Protein AF-A0A9E0IGJ6-F1 (afdb_monomer_lite)

Sequence (126 aa):
ENLNPISLPPARYMVVKPPAGLETRRIFSNPQLKRDSEPTIISGFAANPGGYGRNDLQELALQLCPEVGDAIRWLAGMGLSGRMTGSGSAVFAELPLEGEIVGVPDVYQGKVCNGLAAHPLLGWAA

pLDDT: mean 89.94, std 9.39, range [59.56, 98.0]

Structure (mmCIF, N/CA/C/O backbone):
data_AF-A0A9E0IGJ6-F1
#
_entry.id   AF-A0A9E0IGJ6-F1
#
loop_
_atom_site.group_PDB
_atom_site.id
_atom_site.type_symbol
_atom_site.label_atom_id
_atom_site.label_alt_id
_atom_site.label_comp_id
_atom_site.label_asym_id
_atom_site.label_entity_id
_atom_site.label_seq_id
_atom_site.pdbx_PDB_ins_code
_atom_site.Cartn_x
_atom_site.Cartn_y
_atom_site.Cartn_z
_atom_site.occupancy
_atom_site.B_iso_or_equiv
_atom_site.auth_seq_id
_atom_site.auth_comp_id
_atom_site.auth_asym_id
_atom_site.auth_atom_id
_atom_site.pdbx_PDB_model_num
ATOM 1 N N . GLU A 1 1 ? 2.429 23.172 -6.209 1.00 71.06 1 GLU A N 1
ATOM 2 C CA . GLU A 1 1 ? 3.295 22.067 -5.748 1.00 71.06 1 GLU A CA 1
ATOM 3 C C . GLU A 1 1 ? 4.617 22.143 -6.505 1.00 71.06 1 GLU A C 1
ATOM 5 O O . GLU A 1 1 ? 4.594 22.604 -7.640 1.00 71.06 1 GLU A O 1
ATOM 10 N N . ASN A 1 2 ? 5.744 21.772 -5.891 1.00 85.88 2 ASN A N 1
ATOM 11 C CA . ASN A 1 2 ? 7.048 21.690 -6.559 1.00 85.88 2 ASN A CA 1
ATOM 12 C C . ASN A 1 2 ? 7.591 20.263 -6.383 1.00 85.88 2 ASN A C 1
ATOM 14 O O . ASN A 1 2 ? 8.060 19.916 -5.300 1.00 85.88 2 ASN A O 1
ATOM 18 N N . LEU A 1 3 ? 7.435 19.428 -7.414 1.00 86.94 3 LEU A N 1
ATOM 19 C CA . LEU A 1 3 ? 7.800 18.010 -7.398 1.00 86.94 3 LEU A CA 1
ATOM 20 C C . LEU A 1 3 ? 9.164 17.799 -8.058 1.00 86.94 3 LEU A C 1
ATOM 22 O O . LEU A 1 3 ? 9.395 18.286 -9.162 1.00 86.94 3 LEU A O 1
ATOM 26 N N . ASN A 1 4 ? 10.038 17.026 -7.409 1.00 85.88 4 ASN A N 1
ATOM 27 C CA . ASN A 1 4 ? 11.341 16.651 -7.957 1.00 85.88 4 ASN A CA 1
ATOM 28 C C . ASN A 1 4 ? 11.306 15.201 -8.458 1.00 85.88 4 ASN A C 1
ATOM 30 O O . ASN A 1 4 ? 10.926 14.316 -7.685 1.00 85.88 4 ASN A O 1
ATOM 34 N N . PRO A 1 5 ? 11.708 14.930 -9.713 1.00 86.75 5 PRO A N 1
ATOM 35 C CA . PRO A 1 5 ? 11.806 13.566 -10.203 1.00 86.75 5 PRO A CA 1
ATOM 36 C C . PRO A 1 5 ? 12.912 12.812 -9.460 1.00 86.75 5 PRO A C 1
ATOM 38 O O 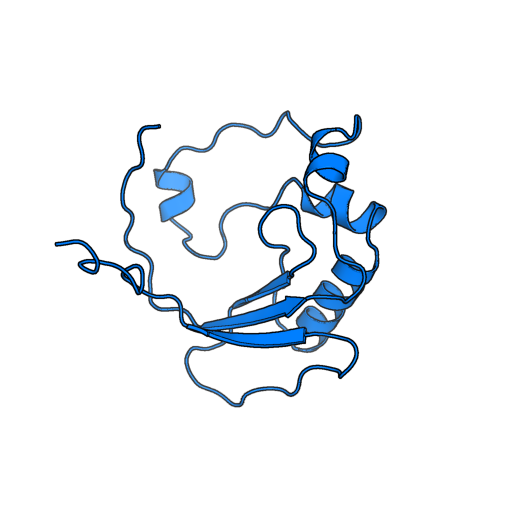. PRO A 1 5 ? 13.960 13.370 -9.133 1.00 86.75 5 PRO A O 1
ATOM 41 N N . ILE A 1 6 ? 12.680 11.524 -9.231 1.00 85.31 6 ILE A N 1
ATOM 42 C CA . ILE A 1 6 ? 13.659 10.601 -8.661 1.00 85.31 6 ILE A CA 1
ATOM 43 C C . ILE A 1 6 ? 13.733 9.347 -9.528 1.00 85.31 6 ILE A C 1
ATOM 45 O O . ILE A 1 6 ? 12.725 8.908 -10.082 1.00 85.31 6 ILE A O 1
ATOM 49 N N . SER A 1 7 ? 14.922 8.76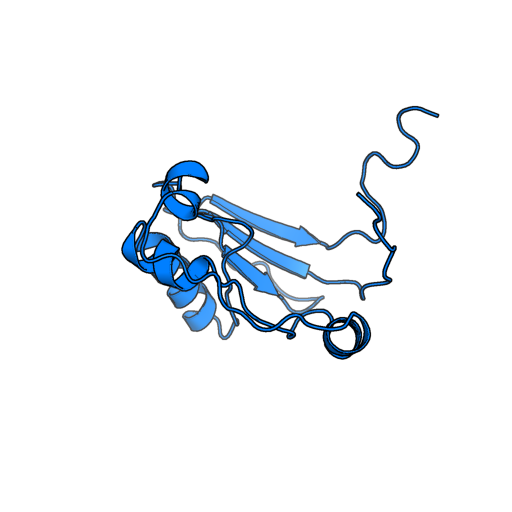0 -9.625 1.00 85.50 7 SER A N 1
ATOM 50 C CA . SER A 1 7 ? 15.107 7.453 -10.255 1.00 85.50 7 SER A CA 1
ATOM 51 C C . SER A 1 7 ? 14.922 6.362 -9.209 1.00 85.50 7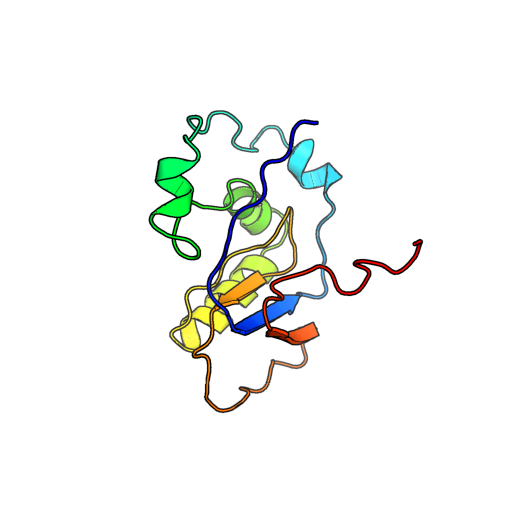 SER A C 1
ATOM 53 O O . SER A 1 7 ? 15.576 6.385 -8.168 1.00 85.50 7 SER A O 1
ATOM 55 N N . LEU A 1 8 ? 14.046 5.401 -9.491 1.00 86.19 8 LEU A N 1
ATOM 56 C CA . LEU A 1 8 ? 13.828 4.220 -8.658 1.00 86.19 8 LEU A CA 1
ATOM 57 C C . LEU A 1 8 ? 14.306 2.969 -9.409 1.00 86.19 8 LEU A C 1
ATOM 59 O O . LEU A 1 8 ? 14.190 2.926 -10.638 1.00 86.19 8 LEU A O 1
ATOM 63 N N . PRO A 1 9 ? 14.847 1.958 -8.708 1.00 88.44 9 PRO A N 1
ATOM 64 C CA . PRO A 1 9 ? 15.158 0.682 -9.335 1.00 88.44 9 PRO A CA 1
ATOM 65 C C . PRO A 1 9 ? 13.872 -0.002 -9.836 1.00 88.44 9 PRO A C 1
ATOM 67 O O . PRO A 1 9 ? 12.792 0.234 -9.285 1.00 88.44 9 PRO A O 1
ATOM 70 N N . PRO A 1 10 ? 13.958 -0.868 -10.862 1.00 91.00 10 PRO A N 1
ATOM 71 C CA . PRO A 1 10 ? 12.859 -1.756 -11.215 1.00 91.00 10 PRO A CA 1
ATOM 72 C C . PRO A 1 10 ? 12.443 -2.586 -10.003 1.00 91.00 10 PRO A C 1
ATOM 74 O O . PRO A 1 10 ? 13.293 -3.109 -9.286 1.00 91.00 10 PRO A O 1
ATOM 77 N N . ALA A 1 11 ? 11.140 -2.726 -9.800 1.00 91.81 11 ALA A N 1
ATOM 78 C CA . ALA A 1 11 ? 10.591 -3.471 -8.680 1.00 91.81 11 ALA A CA 1
ATOM 79 C C . ALA A 1 11 ? 9.302 -4.176 -9.089 1.00 91.81 11 ALA A C 1
ATOM 81 O O . ALA A 1 11 ? 8.596 -3.751 -10.010 1.00 91.81 11 ALA A O 1
ATOM 82 N N . ARG A 1 12 ? 8.991 -5.256 -8.381 1.00 94.44 12 ARG A N 1
ATOM 83 C CA . ARG A 1 12 ? 7.783 -6.057 -8.559 1.00 94.44 12 ARG A CA 1
ATOM 84 C C . ARG A 1 12 ? 7.053 -6.104 -7.227 1.00 94.44 12 ARG A C 1
ATOM 86 O O . ARG A 1 12 ? 7.686 -6.249 -6.190 1.00 94.44 12 ARG A O 1
ATOM 93 N N . TYR A 1 13 ? 5.733 -5.983 -7.238 1.00 94.94 13 TYR A N 1
ATOM 94 C CA . TYR A 1 13 ? 4.935 -5.876 -6.022 1.00 94.94 13 TYR A CA 1
ATOM 95 C C . TYR A 1 13 ? 3.745 -6.825 -6.057 1.00 94.94 13 TYR A C 1
ATOM 97 O O . TYR A 1 13 ? 3.057 -6.919 -7.072 1.00 94.94 13 TYR A O 1
ATOM 105 N N . MET A 1 14 ? 3.461 -7.470 -4.929 1.00 96.12 14 MET A N 1
ATOM 106 C CA . MET A 1 14 ? 2.133 -8.006 -4.646 1.00 96.12 14 MET A CA 1
ATOM 107 C C . MET A 1 14 ? 1.296 -6.863 -4.083 1.00 96.12 14 MET A C 1
ATOM 109 O O . MET A 1 14 ? 1.674 -6.292 -3.064 1.00 96.12 14 MET A O 1
ATOM 113 N N . VAL A 1 15 ? 0.176 -6.530 -4.723 1.00 97.06 15 VAL A N 1
ATOM 114 C CA . VAL A 1 15 ? -0.789 -5.537 -4.237 1.00 97.06 15 VAL A CA 1
ATOM 115 C C . VAL A 1 15 ? -2.096 -6.251 -3.939 1.00 97.06 15 VAL A C 1
ATOM 117 O O . VAL A 1 15 ? -2.691 -6.852 -4.832 1.00 97.06 15 VAL A O 1
ATOM 120 N N . VAL A 1 16 ? -2.559 -6.164 -2.696 1.00 96.94 16 VAL A N 1
ATOM 121 C CA . VAL A 1 16 ? -3.817 -6.760 -2.246 1.00 96.94 16 VAL A CA 1
ATOM 122 C C . VAL A 1 16 ? -4.717 -5.726 -1.596 1.00 96.94 16 VAL A C 1
ATOM 124 O O . VAL A 1 16 ? -4.264 -4.816 -0.904 1.00 96.94 16 VAL A O 1
ATOM 127 N N . LYS A 1 17 ? -6.019 -5.859 -1.824 1.00 97.31 17 LYS A N 1
ATOM 128 C CA . LYS A 1 17 ? -7.038 -4.971 -1.280 1.00 97.31 17 LYS A CA 1
ATOM 129 C C . LYS A 1 17 ? -8.127 -5.789 -0.579 1.00 97.31 17 LYS A C 1
ATOM 131 O O . LYS A 1 17 ? -8.785 -6.593 -1.246 1.00 97.31 17 LYS A O 1
ATOM 136 N N . PRO A 1 18 ? -8.365 -5.561 0.725 1.00 95.69 18 PRO A N 1
ATOM 137 C CA . PRO A 1 18 ? -9.502 -6.139 1.424 1.00 95.69 18 PRO A CA 1
ATOM 138 C C . PRO A 1 18 ? -10.824 -5.475 0.997 1.00 95.69 18 PRO A C 1
ATOM 140 O O . PRO A 1 18 ? -10.828 -4.299 0.604 1.00 95.69 18 PRO A O 1
ATOM 143 N N . PRO A 1 19 ? -11.957 -6.194 1.097 1.00 94.19 19 PRO A N 1
ATOM 144 C CA . PRO A 1 19 ? -13.241 -5.758 0.549 1.00 94.19 19 PRO A CA 1
ATOM 145 C C . PRO A 1 19 ? -13.856 -4.573 1.304 1.00 94.19 19 PRO A C 1
ATOM 147 O O . PRO A 1 19 ? -14.510 -3.744 0.678 1.00 94.19 19 PRO A O 1
ATOM 150 N N . ALA A 1 20 ? -13.609 -4.453 2.614 1.00 90.81 20 ALA A N 1
ATOM 151 C CA . ALA A 1 20 ? -14.204 -3.426 3.475 1.00 90.81 20 ALA A CA 1
ATOM 152 C C . ALA A 1 20 ? -13.882 -1.980 3.041 1.00 90.81 20 ALA A C 1
ATOM 154 O O . ALA A 1 20 ? -14.673 -1.070 3.286 1.00 90.81 20 ALA A O 1
ATOM 155 N N . GLY A 1 21 ? -12.752 -1.758 2.353 1.00 89.50 21 GLY A N 1
ATOM 156 C CA . GLY A 1 21 ? -12.312 -0.416 1.960 1.00 89.50 21 GLY A CA 1
ATOM 157 C C . GLY A 1 21 ? -11.973 0.484 3.158 1.00 89.50 21 GLY A C 1
ATOM 158 O O . GLY A 1 21 ? -12.113 0.100 4.316 1.00 89.50 21 GLY A O 1
ATOM 159 N N . LEU A 1 22 ? -11.495 1.700 2.885 1.00 94.06 22 LEU A N 1
ATOM 160 C CA . LEU A 1 22 ? -11.311 2.723 3.914 1.00 94.06 22 LEU A CA 1
ATOM 161 C C . LEU A 1 22 ? -11.469 4.114 3.305 1.00 94.06 22 LEU A C 1
ATOM 163 O O . LEU A 1 22 ? -10.842 4.436 2.298 1.00 94.06 22 LEU A O 1
ATOM 167 N N . GLU A 1 23 ? -12.324 4.940 3.901 1.00 96.81 23 GLU A N 1
ATOM 168 C CA . GLU A 1 23 ? -12.529 6.304 3.424 1.00 96.81 23 GLU A CA 1
ATOM 169 C C . GLU A 1 23 ? -11.366 7.203 3.842 1.00 96.81 23 GLU A C 1
ATOM 171 O O . GLU A 1 23 ? -11.106 7.391 5.033 1.00 96.81 23 GLU A O 1
ATOM 176 N N . THR A 1 24 ? -10.730 7.854 2.866 1.00 97.00 24 THR A N 1
ATOM 177 C CA . THR A 1 24 ? -9.661 8.835 3.100 1.00 97.00 24 THR A CA 1
ATOM 178 C C . THR A 1 24 ? -10.077 9.901 4.115 1.00 97.00 24 THR A C 1
ATOM 180 O O . THR A 1 24 ? -9.310 10.231 5.019 1.00 97.00 24 THR A O 1
ATOM 183 N N . ARG A 1 25 ? -11.325 10.388 4.035 1.00 97.44 25 ARG A N 1
ATOM 184 C CA . ARG A 1 25 ? -11.862 11.377 4.980 1.00 97.44 25 ARG A CA 1
ATOM 185 C C . ARG A 1 25 ? -11.817 10.876 6.421 1.00 97.44 25 ARG A C 1
ATOM 187 O O . ARG A 1 25 ? -11.366 11.622 7.281 1.00 97.44 25 ARG A O 1
ATOM 194 N N . ARG A 1 26 ? -12.240 9.632 6.678 1.00 96.81 26 ARG A N 1
ATOM 195 C CA . ARG A 1 26 ? -12.282 9.053 8.032 1.00 96.81 26 ARG A CA 1
ATOM 196 C C . ARG A 1 26 ? -10.898 8.966 8.666 1.00 96.81 26 ARG A C 1
ATOM 198 O O . ARG A 1 26 ? -10.796 9.150 9.872 1.00 96.81 26 ARG A O 1
ATOM 205 N N . ILE A 1 27 ? -9.854 8.729 7.871 1.00 97.50 27 ILE A N 1
ATOM 206 C CA . ILE A 1 27 ? -8.464 8.748 8.340 1.00 97.50 27 ILE A CA 1
ATOM 207 C C . ILE A 1 27 ? -8.039 10.175 8.691 1.00 97.50 27 ILE A C 1
ATOM 209 O O . ILE A 1 27 ? -7.671 10.451 9.831 1.00 97.50 27 ILE A O 1
ATOM 213 N N . PHE A 1 28 ? -8.140 11.106 7.741 1.00 97.44 28 PHE A N 1
ATOM 214 C CA . PHE A 1 28 ? -7.615 12.461 7.927 1.00 97.44 28 PHE A CA 1
ATOM 215 C C . PHE A 1 28 ? -8.406 13.313 8.923 1.00 97.44 28 PHE A C 1
ATOM 217 O O . PHE A 1 28 ? -7.826 14.217 9.526 1.00 97.44 28 PHE A O 1
ATOM 224 N N . SER A 1 29 ? -9.694 13.030 9.139 1.00 97.00 29 SER A N 1
ATOM 225 C CA . SER A 1 29 ? -10.509 13.712 10.150 1.00 97.00 29 SER A CA 1
ATOM 226 C C . SER A 1 29 ? -10.385 13.106 11.548 1.00 97.00 29 SER A C 1
ATOM 228 O O . SER A 1 29 ? -10.967 13.645 12.486 1.00 97.00 29 SER A O 1
ATOM 230 N N . ASN A 1 30 ? -9.685 11.979 11.712 1.00 97.44 30 ASN A N 1
ATOM 231 C CA . ASN A 1 30 ? -9.588 11.332 13.013 1.00 97.44 30 ASN A CA 1
ATOM 232 C C . ASN A 1 30 ? -8.635 12.119 13.940 1.00 97.44 30 ASN A C 1
ATOM 234 O O . ASN A 1 30 ? -7.506 12.436 13.534 1.00 97.44 30 ASN A O 1
ATOM 238 N N . PRO A 1 31 ? -9.045 12.433 15.181 1.00 96.06 31 PRO A N 1
ATOM 239 C CA . PRO A 1 31 ? -8.193 13.141 16.135 1.00 96.06 31 PRO A CA 1
ATOM 240 C C . PRO A 1 31 ? -6.961 12.332 16.565 1.00 96.06 31 PRO A C 1
ATOM 242 O O . PRO A 1 31 ? -5.943 12.929 16.887 1.00 96.06 31 PRO A O 1
ATOM 245 N N . GLN A 1 32 ? -7.015 10.999 16.514 1.00 95.50 32 GLN A N 1
ATOM 246 C CA . GLN A 1 32 ? -5.903 10.112 16.874 1.00 95.50 32 GLN A CA 1
ATOM 247 C C . GLN A 1 32 ? -4.879 9.932 15.746 1.00 95.50 32 GLN A C 1
ATOM 249 O O . GLN A 1 32 ? -3.876 9.250 15.940 1.00 95.50 32 GLN A O 1
ATOM 254 N N . LEU A 1 33 ? -5.110 10.517 14.562 1.00 95.56 33 LEU A N 1
ATOM 255 C CA . LEU A 1 33 ? -4.129 10.445 13.486 1.00 95.56 33 LEU A CA 1
ATOM 256 C C . LEU A 1 33 ? -2.838 11.169 13.898 1.00 95.56 33 LEU A C 1
ATOM 258 O O . LEU A 1 33 ? -2.863 12.362 14.216 1.00 95.56 33 LEU A O 1
ATOM 262 N N . LYS A 1 34 ? -1.714 10.452 13.820 1.00 91.31 34 LYS A N 1
ATOM 263 C CA . LYS A 1 34 ? -0.374 10.998 14.036 1.00 91.31 34 LYS A CA 1
ATOM 264 C C . LYS A 1 34 ? -0.048 12.063 12.982 1.00 91.31 34 LYS A C 1
ATOM 266 O O . LYS A 1 34 ? -0.197 11.817 11.787 1.00 91.31 34 LYS A O 1
ATOM 271 N N . ARG A 1 35 ? 0.372 13.252 13.428 1.00 92.50 35 ARG A N 1
ATOM 272 C CA . ARG A 1 35 ? 0.644 14.430 12.570 1.00 92.50 35 ARG A CA 1
ATOM 273 C C . ARG A 1 35 ? 1.964 15.139 12.893 1.00 92.50 35 ARG A C 1
ATOM 275 O O . ARG A 1 35 ? 2.248 16.186 12.327 1.00 92.50 35 ARG A O 1
ATOM 282 N N . ASP A 1 36 ? 2.749 14.576 13.797 1.00 90.94 36 ASP A N 1
ATOM 283 C CA . ASP A 1 36 ? 3.969 15.142 14.375 1.00 90.94 36 ASP A CA 1
ATOM 284 C C . ASP A 1 36 ? 5.226 14.363 13.950 1.00 90.94 36 ASP A C 1
ATOM 286 O O . ASP A 1 36 ? 6.223 14.322 14.664 1.00 90.94 36 ASP A O 1
ATOM 290 N N . SER A 1 37 ? 5.187 13.704 12.789 1.00 86.50 37 SER A N 1
ATOM 291 C CA . SER A 1 37 ? 6.368 13.038 12.242 1.00 86.50 37 SER A CA 1
ATOM 292 C C . SER A 1 37 ? 7.392 14.061 11.763 1.00 86.50 37 SER A C 1
ATOM 294 O O . SER A 1 37 ? 7.075 14.932 10.952 1.00 86.50 37 SER A O 1
ATOM 296 N N . GLU A 1 38 ? 8.630 13.906 12.230 1.00 84.62 38 GLU A N 1
ATOM 297 C CA . GLU A 1 38 ? 9.748 14.759 11.835 1.00 84.62 38 GLU A CA 1
ATOM 298 C C . GLU A 1 38 ? 9.933 14.788 10.306 1.00 84.62 38 GLU A C 1
ATOM 300 O O . GLU A 1 38 ? 9.961 13.725 9.665 1.00 84.62 38 GLU A O 1
ATOM 305 N N . PRO A 1 39 ? 10.092 15.979 9.699 1.00 82.44 39 PRO A N 1
ATOM 306 C CA . PRO A 1 39 ? 10.384 16.096 8.281 1.00 82.44 39 PRO A CA 1
ATOM 307 C C . PRO A 1 39 ? 11.667 15.352 7.911 1.00 82.44 39 PRO A C 1
ATOM 309 O O . PRO A 1 39 ? 12.694 1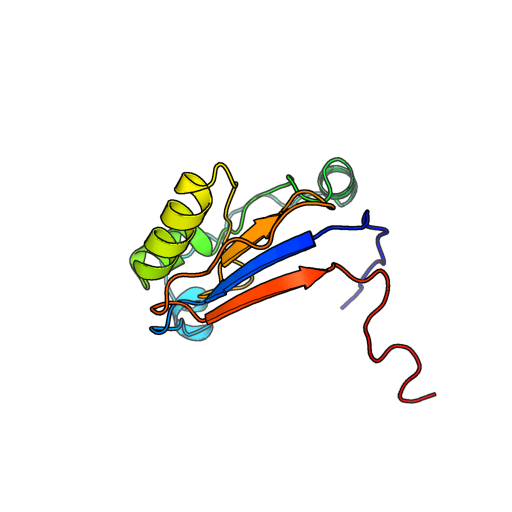5.444 8.581 1.00 82.44 39 PRO A O 1
ATOM 312 N N . THR A 1 40 ? 11.625 14.645 6.789 1.00 75.12 40 THR A N 1
ATOM 313 C CA . THR A 1 40 ? 12.786 13.957 6.222 1.00 75.12 40 THR A CA 1
ATOM 314 C C . THR A 1 40 ? 13.323 14.721 5.020 1.00 75.12 40 THR A C 1
ATOM 316 O O . THR A 1 40 ? 12.557 15.199 4.185 1.00 75.12 40 THR A O 1
ATOM 319 N N . ILE A 1 41 ? 14.650 14.789 4.892 1.00 75.94 41 ILE A N 1
ATOM 320 C CA . ILE A 1 41 ? 15.316 15.307 3.692 1.00 75.94 41 ILE A CA 1
ATOM 321 C C . ILE A 1 41 ? 15.392 14.238 2.593 1.00 75.94 41 ILE A C 1
ATOM 323 O O . ILE A 1 41 ? 15.588 13.055 2.871 1.00 75.94 41 ILE A O 1
ATOM 327 N N . ILE A 1 42 ? 15.286 14.664 1.331 1.00 66.56 42 ILE A N 1
ATOM 328 C CA . ILE A 1 42 ? 15.233 13.786 0.144 1.00 66.56 42 ILE A CA 1
ATOM 329 C C . ILE A 1 42 ? 16.402 12.786 0.101 1.00 66.56 42 ILE A C 1
ATOM 331 O O . ILE A 1 42 ? 16.209 11.640 -0.301 1.00 66.56 42 ILE A O 1
ATOM 335 N N . SER A 1 43 ? 17.595 13.176 0.564 1.00 64.62 43 SER A N 1
ATOM 336 C CA . SER A 1 43 ? 18.766 12.288 0.614 1.00 64.62 43 SER A CA 1
ATOM 337 C C . SER A 1 43 ? 18.567 11.072 1.524 1.00 64.62 43 SER A C 1
ATOM 339 O O . SER A 1 43 ? 19.037 9.988 1.190 1.00 64.62 43 SER A O 1
ATOM 341 N N . GLY A 1 44 ? 17.836 11.218 2.634 1.00 63.56 44 GLY A N 1
ATOM 342 C CA . GLY A 1 44 ? 17.506 10.107 3.528 1.00 63.56 44 GLY A CA 1
ATOM 343 C C . GLY A 1 44 ? 16.563 9.098 2.872 1.00 63.56 44 GLY A C 1
ATOM 344 O O . GLY A 1 44 ? 16.773 7.895 2.985 1.00 63.56 44 GLY A O 1
ATOM 345 N N . PHE A 1 45 ? 15.578 9.589 2.117 1.00 66.69 45 PHE A N 1
ATOM 346 C CA . PHE A 1 45 ? 14.653 8.753 1.350 1.00 66.69 45 PHE A CA 1
ATOM 347 C C . PHE A 1 45 ? 15.358 8.015 0.199 1.00 66.69 45 PHE A C 1
ATOM 349 O O . PHE A 1 45 ? 15.197 6.806 0.039 1.00 66.69 45 PHE A O 1
ATOM 356 N N . ALA A 1 46 ? 16.188 8.727 -0.571 1.00 65.62 46 ALA A N 1
ATOM 357 C CA . ALA A 1 46 ? 16.899 8.176 -1.725 1.00 65.62 46 ALA A CA 1
ATOM 358 C C . ALA A 1 46 ? 17.946 7.109 -1.356 1.00 65.62 46 ALA A C 1
ATOM 360 O O . ALA A 1 46 ? 18.306 6.299 -2.205 1.00 65.62 46 ALA A O 1
ATOM 361 N N . ALA A 1 47 ? 18.422 7.082 -0.106 1.00 67.94 47 ALA A N 1
ATOM 362 C CA . ALA A 1 47 ? 19.375 6.080 0.370 1.00 67.94 47 ALA A CA 1
ATOM 363 C C . ALA A 1 47 ? 18.759 4.678 0.550 1.00 67.94 47 ALA A C 1
ATOM 365 O O . ALA A 1 47 ? 19.495 3.695 0.605 1.00 67.94 47 ALA A O 1
ATOM 366 N N . ASN A 1 48 ? 17.429 4.564 0.647 1.00 71.19 48 ASN A N 1
ATOM 367 C CA . ASN A 1 48 ? 16.735 3.278 0.747 1.00 71.19 48 ASN A CA 1
ATOM 368 C C . ASN A 1 48 ? 15.390 3.307 -0.016 1.00 71.19 48 ASN A C 1
ATOM 370 O O . ASN A 1 48 ? 14.320 3.317 0.609 1.00 71.19 48 ASN A O 1
ATOM 374 N N . PRO A 1 49 ? 15.436 3.342 -1.363 1.00 63.69 49 PRO A N 1
ATOM 375 C CA . PRO A 1 49 ? 14.266 3.437 -2.231 1.00 63.69 49 PRO A CA 1
ATOM 376 C C . PRO A 1 49 ? 13.499 2.107 -2.227 1.00 63.69 49 PRO A C 1
ATOM 378 O O . PRO A 1 49 ? 13.683 1.262 -3.091 1.00 63.69 49 PRO A O 1
ATOM 381 N N . GLY A 1 50 ? 12.676 1.903 -1.200 1.00 65.88 50 GLY A N 1
ATOM 382 C CA . GLY A 1 50 ? 11.878 0.689 -0.992 1.00 65.88 50 GLY A CA 1
ATOM 383 C C . GLY A 1 50 ? 11.736 0.327 0.485 1.00 65.88 50 GLY A C 1
ATOM 384 O O . GLY A 1 50 ? 10.674 -0.101 0.930 1.00 65.88 50 GLY A O 1
ATOM 385 N N . GLY A 1 51 ? 12.767 0.574 1.293 1.00 74.38 51 GLY A N 1
ATOM 386 C CA . GLY A 1 51 ? 12.760 0.304 2.732 1.00 74.38 51 GLY A CA 1
ATOM 387 C C . GLY A 1 51 ? 12.525 1.530 3.612 1.00 74.38 51 GLY A C 1
ATOM 388 O O . GLY A 1 51 ? 12.119 1.362 4.761 1.00 74.38 51 GLY A O 1
ATOM 389 N N . TYR A 1 52 ? 12.743 2.742 3.096 1.00 77.69 52 TYR A N 1
ATOM 390 C CA . TYR A 1 52 ? 12.707 3.957 3.906 1.00 77.69 52 TYR A CA 1
ATOM 391 C C . TYR A 1 52 ? 11.315 4.288 4.464 1.00 77.69 52 TYR A C 1
ATOM 393 O O . TYR A 1 52 ? 10.307 4.242 3.759 1.00 77.69 52 TYR A O 1
ATOM 401 N N . GLY A 1 53 ? 11.290 4.718 5.727 1.00 84.44 53 GLY A N 1
ATOM 402 C CA . GLY A 1 53 ? 10.114 5.294 6.368 1.00 84.44 53 GLY A CA 1
ATOM 403 C C . GLY A 1 53 ? 8.997 4.296 6.679 1.00 84.44 53 GLY A C 1
ATOM 404 O O . GLY A 1 53 ? 9.146 3.073 6.629 1.00 84.44 53 GLY A O 1
ATOM 405 N N . ARG A 1 54 ? 7.847 4.857 7.045 1.00 89.56 54 ARG A N 1
ATOM 406 C CA . ARG A 1 54 ? 6.609 4.138 7.351 1.00 89.56 54 ARG A CA 1
ATOM 407 C C . ARG A 1 54 ? 5.426 4.933 6.815 1.00 89.56 54 ARG A C 1
ATOM 409 O O . ARG A 1 54 ? 5.542 6.129 6.563 1.00 89.56 54 ARG A O 1
ATOM 416 N N . ASN A 1 55 ? 4.282 4.276 6.696 1.00 94.00 55 ASN A N 1
ATOM 417 C CA . ASN A 1 55 ? 3.026 4.964 6.455 1.00 94.00 55 ASN A CA 1
ATOM 418 C C . ASN A 1 55 ? 2.404 5.354 7.805 1.00 94.00 55 ASN A C 1
ATOM 420 O O . ASN A 1 55 ? 1.877 4.494 8.506 1.00 94.00 55 ASN A O 1
ATOM 424 N N . ASP A 1 56 ? 2.457 6.637 8.169 1.00 95.25 56 ASP A N 1
ATOM 425 C CA . ASP A 1 56 ? 1.892 7.141 9.435 1.00 95.25 56 ASP A CA 1
ATOM 426 C C . ASP A 1 56 ? 0.375 6.945 9.554 1.00 95.25 56 ASP A C 1
ATOM 428 O O . ASP A 1 56 ? -0.167 6.920 10.657 1.00 95.25 56 ASP A O 1
ATOM 432 N N . LEU A 1 57 ? -0.321 6.760 8.429 1.00 97.12 57 LEU A N 1
ATOM 433 C CA . LEU A 1 57 ? -1.756 6.489 8.420 1.00 97.12 57 LEU A CA 1
ATOM 434 C C . LEU A 1 57 ? -2.065 5.035 8.807 1.00 97.12 57 LEU A C 1
ATOM 436 O O . LEU A 1 57 ? -3.204 4.727 9.154 1.00 97.12 57 LEU A O 1
ATOM 440 N N . GLN A 1 58 ? -1.080 4.131 8.724 1.00 97.56 58 GLN A N 1
ATOM 441 C CA . GLN A 1 58 ? -1.295 2.691 8.863 1.00 97.56 58 GLN A CA 1
ATOM 442 C C . GLN A 1 58 ? -1.752 2.300 10.264 1.00 97.56 58 GLN A C 1
ATOM 444 O O . GLN A 1 58 ? -2.688 1.519 10.378 1.00 97.56 58 GLN A O 1
ATOM 449 N N . GLU A 1 59 ? -1.146 2.839 11.323 1.00 96.69 59 GLU A N 1
ATOM 450 C CA . GLU A 1 59 ? -1.530 2.485 12.699 1.00 96.69 59 GLU A CA 1
ATOM 451 C C . GLU A 1 59 ? -3.004 2.793 12.973 1.00 96.69 59 GLU A C 1
ATOM 453 O O . GLU A 1 59 ? -3.728 1.956 13.510 1.00 96.69 59 GLU A O 1
ATOM 458 N N . LEU A 1 60 ? -3.476 3.959 12.525 1.00 97.56 60 LEU A N 1
ATOM 459 C CA . LEU A 1 60 ? -4.885 4.314 12.628 1.00 97.56 60 LEU A CA 1
ATOM 460 C C . LEU A 1 60 ? -5.757 3.454 11.701 1.00 97.56 60 LEU A C 1
ATOM 462 O O . LEU A 1 60 ? -6.838 3.017 12.093 1.00 97.56 60 LEU A O 1
ATOM 466 N N . ALA A 1 61 ? -5.305 3.190 10.474 1.00 97.62 61 ALA A N 1
ATOM 467 C CA . ALA A 1 61 ? -6.047 2.356 9.536 1.00 97.62 61 ALA A CA 1
ATOM 468 C C . ALA A 1 61 ? -6.260 0.930 10.060 1.00 97.62 61 ALA A C 1
ATOM 470 O O . ALA A 1 61 ? -7.345 0.391 9.876 1.00 97.62 61 ALA A O 1
ATOM 471 N N . LEU A 1 62 ? -5.286 0.358 10.776 1.00 97.31 62 LEU A N 1
ATOM 472 C CA . LEU A 1 62 ? -5.414 -0.947 11.432 1.00 97.31 62 LEU A CA 1
ATOM 473 C C . LEU A 1 62 ? -6.524 -0.974 12.491 1.00 97.31 62 LEU A C 1
ATOM 475 O O . LEU A 1 62 ? -7.154 -2.009 12.685 1.00 97.31 62 LEU A O 1
ATOM 479 N N . GLN A 1 63 ? -6.779 0.152 13.162 1.00 96.38 63 GLN A N 1
ATOM 480 C CA . GLN A 1 63 ? -7.865 0.271 14.139 1.00 96.38 63 GLN A CA 1
ATOM 481 C C . GLN A 1 63 ? -9.230 0.440 13.459 1.00 96.38 63 GLN A C 1
ATOM 483 O O . GLN A 1 63 ? -10.233 -0.077 13.942 1.00 96.38 63 GLN A O 1
ATOM 488 N N . LEU A 1 64 ? -9.278 1.172 12.341 1.00 96.62 64 LEU A N 1
ATOM 489 C CA . LEU A 1 64 ? -10.521 1.473 11.621 1.00 96.62 64 LEU A CA 1
ATOM 490 C C . LEU A 1 64 ? -10.943 0.379 10.624 1.00 96.62 64 LEU A C 1
ATOM 492 O O . LEU A 1 64 ? -12.115 0.337 10.250 1.00 96.62 64 LEU A O 1
ATOM 496 N N . CYS A 1 65 ? -10.000 -0.450 10.171 1.00 96.88 65 CYS A N 1
ATOM 497 C CA . CYS A 1 65 ? -10.168 -1.509 9.173 1.00 96.88 65 CYS A CA 1
ATOM 498 C C . CYS A 1 65 ? -9.198 -2.671 9.495 1.00 96.88 65 CYS A C 1
ATOM 500 O O . CYS A 1 65 ? -8.092 -2.726 8.939 1.00 96.88 65 CYS A O 1
ATOM 502 N N . PRO A 1 66 ? -9.562 -3.582 10.422 1.00 96.81 66 PRO A N 1
ATOM 503 C CA . PRO A 1 66 ? -8.706 -4.696 10.849 1.00 96.81 66 PRO A CA 1
ATOM 504 C C . PRO A 1 66 ? -8.221 -5.600 9.707 1.00 96.81 66 PRO A C 1
ATOM 506 O O . PRO A 1 66 ? -7.135 -6.176 9.801 1.00 96.81 66 PRO A O 1
ATOM 509 N N . GLU A 1 67 ? -8.963 -5.662 8.602 1.00 97.00 67 GLU A N 1
ATOM 510 C CA . GLU A 1 67 ? -8.640 -6.439 7.407 1.00 97.00 67 GLU A CA 1
ATOM 511 C C . GLU A 1 67 ? -7.371 -5.941 6.697 1.00 97.00 67 GLU A C 1
ATOM 513 O O . GLU A 1 67 ? -6.706 -6.714 6.005 1.00 97.00 67 GLU A O 1
ATOM 518 N N . VAL A 1 68 ? -6.981 -4.673 6.897 1.00 97.75 68 VAL A N 1
ATOM 519 C CA . VAL A 1 68 ? -5.648 -4.179 6.503 1.00 97.75 68 VAL A CA 1
ATOM 520 C C . VAL A 1 68 ? -4.566 -4.963 7.248 1.00 97.75 68 VAL A C 1
ATOM 522 O O . VAL A 1 68 ? -3.563 -5.367 6.662 1.00 97.75 68 VAL A O 1
ATOM 525 N N . GLY A 1 69 ? -4.782 -5.226 8.538 1.00 97.56 69 GLY A N 1
ATOM 526 C CA . GLY A 1 69 ? -3.883 -6.015 9.375 1.00 97.56 69 GLY A CA 1
ATOM 527 C C . GLY A 1 69 ? -3.866 -7.491 8.997 1.00 97.56 69 GLY A C 1
ATOM 528 O O . GLY A 1 69 ? -2.794 -8.094 8.996 1.00 97.56 69 GLY A O 1
ATOM 529 N N . ASP A 1 70 ? -5.016 -8.060 8.630 1.00 97.06 70 ASP A N 1
ATOM 530 C CA . ASP A 1 70 ? -5.087 -9.425 8.095 1.00 97.06 70 ASP A CA 1
ATOM 531 C C . ASP A 1 70 ? -4.283 -9.559 6.801 1.00 97.06 70 ASP A C 1
ATOM 533 O O . ASP A 1 70 ? -3.471 -10.474 6.679 1.00 97.06 70 ASP A O 1
ATOM 537 N N . ALA A 1 71 ? -4.425 -8.606 5.875 1.00 97.06 71 ALA A N 1
ATOM 538 C CA . ALA A 1 71 ? -3.667 -8.601 4.627 1.00 97.06 71 ALA A CA 1
ATOM 539 C C . ALA A 1 71 ? -2.149 -8.466 4.866 1.00 97.06 71 ALA A C 1
ATOM 541 O O . ALA A 1 71 ? -1.361 -9.168 4.231 1.00 97.06 71 ALA A O 1
ATOM 542 N N . ILE A 1 72 ? -1.722 -7.620 5.815 1.00 97.44 72 ILE A N 1
ATOM 543 C CA . ILE A 1 72 ? -0.304 -7.507 6.211 1.00 97.44 72 ILE A CA 1
ATOM 544 C C . ILE A 1 72 ? 0.204 -8.821 6.819 1.00 97.44 72 ILE A C 1
ATOM 546 O O . ILE A 1 72 ? 1.290 -9.274 6.461 1.00 97.44 72 ILE A O 1
ATOM 550 N N . ARG A 1 73 ? -0.568 -9.460 7.710 1.00 97.44 73 ARG A N 1
ATOM 551 C CA . ARG A 1 73 ? -0.203 -10.759 8.303 1.00 97.44 73 ARG A CA 1
ATOM 552 C C . ARG A 1 73 ? -0.121 -11.865 7.259 1.00 97.44 73 ARG A C 1
ATOM 554 O O . ARG A 1 73 ? 0.787 -12.687 7.325 1.00 97.44 73 ARG A O 1
ATOM 561 N N . TRP A 1 74 ? -1.033 -11.873 6.292 1.00 96.00 74 TRP A N 1
ATOM 562 C CA . TRP A 1 74 ? -1.004 -12.817 5.180 1.00 96.00 74 TRP A CA 1
ATOM 563 C C . TRP A 1 74 ? 0.274 -12.657 4.339 1.00 96.00 74 TRP A C 1
ATOM 565 O O . TRP A 1 74 ? 0.952 -13.650 4.080 1.00 96.00 74 TRP A O 1
ATOM 575 N N . LEU A 1 75 ? 0.672 -11.421 4.006 1.00 95.75 75 LEU A N 1
ATOM 576 C CA . LEU A 1 75 ? 1.956 -11.152 3.340 1.00 95.75 75 LEU A CA 1
ATOM 577 C C . LEU A 1 75 ? 3.152 -11.616 4.190 1.00 95.75 75 LEU A C 1
ATOM 579 O O . LEU A 1 75 ? 4.065 -12.256 3.667 1.00 95.75 75 LEU A O 1
ATOM 583 N N . ALA A 1 76 ? 3.124 -11.365 5.502 1.00 96.50 76 ALA A N 1
ATOM 584 C CA . ALA A 1 76 ? 4.169 -11.812 6.424 1.00 96.50 76 ALA A CA 1
ATOM 585 C C . ALA A 1 76 ? 4.286 -13.345 6.492 1.00 96.50 76 ALA A C 1
ATOM 587 O O . ALA A 1 76 ? 5.395 -13.868 6.581 1.00 96.50 76 ALA A O 1
ATOM 588 N N . GLY A 1 77 ? 3.170 -14.073 6.376 1.00 95.25 77 GLY A N 1
ATOM 589 C CA . GLY A 1 77 ? 3.155 -15.537 6.280 1.00 95.25 77 GLY A CA 1
ATOM 590 C C . GLY A 1 77 ? 3.882 -16.088 5.047 1.00 95.25 77 GLY A C 1
ATOM 591 O O . GLY A 1 77 ? 4.327 -17.231 5.066 1.00 95.25 77 GLY A O 1
ATOM 592 N N . MET A 1 78 ? 4.063 -15.269 4.007 1.00 92.06 78 MET A N 1
ATOM 593 C CA . MET A 1 78 ? 4.876 -15.587 2.825 1.00 92.06 78 MET A CA 1
ATOM 594 C C . MET A 1 78 ? 6.335 -15.116 2.951 1.00 92.06 78 MET A C 1
ATOM 596 O O . MET A 1 78 ? 7.090 -15.185 1.985 1.00 92.06 78 MET A O 1
ATOM 600 N N . GLY A 1 79 ? 6.739 -14.597 4.114 1.00 93.44 79 GLY A N 1
ATOM 601 C CA . GLY A 1 79 ? 8.062 -14.006 4.325 1.00 93.44 79 GLY A CA 1
ATOM 602 C C . GLY A 1 79 ? 8.224 -12.605 3.726 1.00 93.44 79 GLY A C 1
ATOM 603 O O . GLY A 1 79 ? 9.347 -12.118 3.616 1.00 93.44 79 GLY A O 1
ATOM 604 N N . LEU A 1 80 ? 7.128 -11.944 3.337 1.00 93.06 80 LEU A N 1
ATOM 605 C CA . LEU A 1 80 ? 7.157 -10.615 2.732 1.00 93.06 80 LEU A CA 1
ATOM 606 C C . LEU A 1 80 ? 6.891 -9.513 3.764 1.00 93.06 80 LEU A C 1
ATOM 608 O O . LEU A 1 80 ? 6.070 -9.659 4.670 1.00 93.06 80 LEU A O 1
ATOM 612 N N . SER A 1 81 ? 7.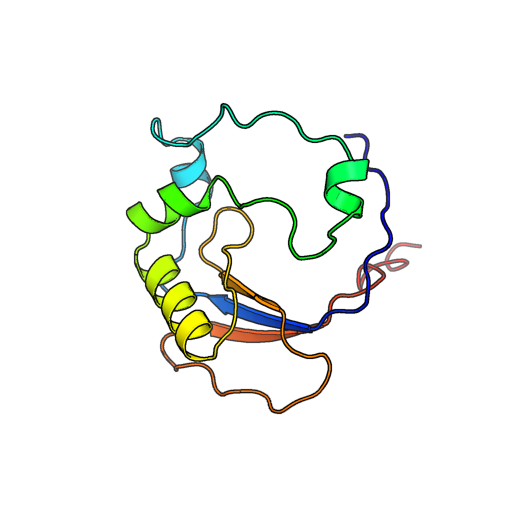532 -8.359 3.583 1.00 93.56 81 SER A N 1
ATOM 613 C CA . SER A 1 81 ? 7.300 -7.176 4.420 1.00 93.56 81 SER A CA 1
ATOM 614 C C . SER A 1 81 ? 6.194 -6.298 3.825 1.00 93.56 81 SER A C 1
ATOM 616 O O . SER A 1 81 ? 6.442 -5.444 2.971 1.00 93.56 81 SER A O 1
ATOM 618 N N . GLY A 1 82 ? 4.952 -6.551 4.249 1.00 95.25 82 GLY A N 1
ATOM 619 C CA . GLY A 1 82 ? 3.762 -5.832 3.789 1.00 95.25 82 GLY A CA 1
ATOM 620 C C . GLY A 1 82 ? 3.563 -4.466 4.451 1.00 95.25 82 GLY A C 1
ATOM 621 O O . GLY A 1 82 ? 3.710 -4.325 5.665 1.00 95.25 82 GLY A O 1
ATOM 622 N N . ARG A 1 83 ? 3.176 -3.459 3.662 1.00 96.69 83 ARG A N 1
ATOM 623 C CA . ARG A 1 83 ? 2.828 -2.100 4.115 1.00 96.69 83 ARG A CA 1
ATOM 624 C C . ARG A 1 83 ? 1.584 -1.577 3.400 1.00 96.69 83 ARG A C 1
ATOM 626 O O . ARG A 1 83 ? 1.328 -1.906 2.247 1.00 96.69 83 ARG A O 1
ATOM 633 N N . MET A 1 84 ? 0.800 -0.745 4.074 1.00 97.56 84 MET A N 1
ATOM 634 C CA . MET A 1 84 ? -0.358 -0.069 3.494 1.00 97.56 84 MET A CA 1
ATOM 635 C C . MET A 1 84 ? 0.091 1.042 2.538 1.00 97.56 84 MET A C 1
ATOM 637 O O . MET A 1 84 ? 1.017 1.794 2.849 1.00 97.56 84 MET A O 1
ATOM 641 N N . THR A 1 85 ? -0.593 1.194 1.404 1.00 96.56 85 THR A N 1
ATOM 642 C CA . THR A 1 85 ? -0.383 2.317 0.474 1.00 96.56 85 THR A CA 1
ATOM 643 C C . THR A 1 85 ? -1.467 3.390 0.624 1.00 96.56 85 THR A C 1
ATOM 645 O O . THR A 1 85 ? -2.640 3.083 0.854 1.00 96.56 85 THR A O 1
ATOM 648 N N . GLY A 1 86 ? -1.074 4.665 0.517 1.00 96.06 86 GLY A N 1
ATOM 649 C CA . GLY A 1 86 ? -1.964 5.816 0.706 1.00 96.06 86 GLY A CA 1
ATOM 650 C C . GLY A 1 86 ? -2.674 5.796 2.064 1.00 96.06 86 GLY A C 1
ATOM 651 O O . GLY A 1 86 ? -2.093 5.396 3.070 1.00 96.06 86 GLY A O 1
ATOM 652 N N . SER A 1 87 ? -3.950 6.190 2.096 1.00 97.25 87 SER A N 1
ATOM 653 C CA . SER A 1 87 ? -4.816 6.070 3.282 1.00 97.25 87 SER A CA 1
ATOM 654 C C . SER A 1 87 ? -5.479 4.693 3.424 1.00 97.25 87 SER A C 1
ATOM 656 O O . SER A 1 87 ? -6.435 4.565 4.183 1.00 97.25 87 SER A O 1
ATOM 658 N N . GLY A 1 88 ? -5.018 3.684 2.678 1.00 97.06 88 GLY A N 1
ATOM 659 C CA . GLY A 1 88 ? -5.622 2.356 2.640 1.00 97.06 88 GLY A CA 1
ATOM 660 C C . GLY A 1 88 ? -6.875 2.258 1.757 1.00 97.06 88 GLY A C 1
ATOM 661 O O . GLY A 1 88 ? -7.271 3.207 1.087 1.00 97.06 88 GLY A O 1
ATOM 662 N N . SER A 1 89 ? -7.515 1.088 1.690 1.00 97.44 89 SER A N 1
ATOM 663 C CA . SER A 1 89 ? -7.207 -0.143 2.444 1.00 97.44 89 SER A CA 1
ATOM 664 C C . SER A 1 89 ? -6.181 -1.073 1.780 1.00 97.44 89 SER A C 1
ATOM 666 O O . SER A 1 89 ? -5.878 -2.130 2.326 1.00 97.44 89 SER A O 1
ATOM 668 N N . ALA A 1 90 ? -5.657 -0.723 0.602 1.00 98.00 90 ALA A N 1
ATOM 669 C CA . ALA A 1 90 ? -4.714 -1.584 -0.104 1.00 98.00 90 ALA A CA 1
ATOM 670 C C . ALA A 1 90 ? -3.372 -1.708 0.638 1.00 98.00 90 ALA A C 1
ATOM 672 O O . ALA A 1 90 ? -2.843 -0.738 1.189 1.00 98.00 90 ALA A O 1
ATOM 673 N N . VAL A 1 91 ? -2.810 -2.911 0.593 1.00 97.81 91 VAL A N 1
ATOM 674 C CA . VAL A 1 91 ? -1.514 -3.288 1.155 1.00 97.81 91 VAL A CA 1
ATOM 675 C C . VAL A 1 91 ? -0.654 -3.837 0.029 1.00 97.81 91 VAL A C 1
ATOM 677 O O . VAL A 1 91 ? -1.150 -4.506 -0.878 1.00 97.81 91 VAL A O 1
ATOM 680 N N . PHE A 1 92 ? 0.637 -3.548 0.071 1.00 96.62 92 PHE A N 1
ATOM 681 C CA . PHE A 1 92 ? 1.597 -4.059 -0.885 1.00 96.62 92 PHE A CA 1
ATOM 682 C C . PHE A 1 92 ? 2.835 -4.611 -0.186 1.00 96.62 92 PHE A C 1
ATOM 684 O O . PHE A 1 92 ? 3.186 -4.181 0.912 1.00 96.62 92 PHE A O 1
ATOM 691 N N . ALA A 1 93 ? 3.507 -5.548 -0.842 1.00 95.19 93 ALA A N 1
ATOM 692 C CA . ALA A 1 93 ? 4.860 -5.960 -0.498 1.00 95.19 93 ALA A CA 1
ATOM 693 C C . ALA A 1 93 ? 5.693 -6.087 -1.770 1.00 95.19 93 ALA A C 1
ATOM 695 O O . ALA A 1 93 ? 5.174 -6.466 -2.823 1.00 95.19 93 ALA A O 1
ATOM 696 N N . GLU A 1 94 ? 6.979 -5.773 -1.667 1.00 93.44 94 GLU A N 1
ATOM 697 C CA . GLU A 1 94 ? 7.936 -6.030 -2.737 1.00 93.44 94 GLU A CA 1
ATOM 698 C C . GLU A 1 94 ? 8.178 -7.536 -2.873 1.00 93.44 94 GLU A C 1
ATOM 700 O O . GLU A 1 94 ? 8.291 -8.257 -1.882 1.00 93.44 94 GLU A O 1
ATOM 705 N N . LEU A 1 95 ? 8.203 -8.003 -4.115 1.00 93.31 95 LEU A N 1
ATOM 706 C CA . LEU A 1 95 ? 8.497 -9.370 -4.505 1.00 93.31 95 LEU A CA 1
ATOM 707 C C . LEU A 1 95 ? 9.896 -9.426 -5.123 1.00 93.31 95 LEU A C 1
ATOM 709 O O . LEU A 1 95 ? 10.334 -8.448 -5.735 1.00 93.31 95 LEU A O 1
ATOM 713 N N . PRO A 1 96 ? 10.558 -10.591 -5.080 1.00 90.88 96 PRO A N 1
ATOM 714 C CA . PRO A 1 96 ? 11.678 -10.856 -5.968 1.00 90.88 96 PRO A CA 1
ATOM 715 C C . PRO A 1 96 ? 11.294 -10.574 -7.433 1.00 90.88 96 PRO A C 1
ATOM 717 O O . PRO A 1 96 ? 10.166 -10.855 -7.862 1.00 90.88 96 PRO A O 1
ATOM 720 N N . LEU A 1 97 ? 12.235 -10.014 -8.203 1.00 86.94 97 LEU A N 1
ATOM 721 C CA . LEU A 1 97 ? 12.019 -9.657 -9.614 1.00 86.94 97 LEU A CA 1
ATOM 722 C C . LEU A 1 97 ? 11.587 -10.863 -10.458 1.00 86.94 97 LEU A C 1
ATOM 724 O O . LEU A 1 97 ? 10.787 -10.724 -11.380 1.00 86.94 97 LEU A O 1
ATOM 728 N N . GLU A 1 98 ? 12.063 -12.046 -10.083 1.00 85.75 98 GLU A N 1
ATOM 729 C CA . GLU A 1 98 ? 11.737 -13.324 -10.699 1.00 85.75 98 GLU A CA 1
ATOM 730 C C . GLU A 1 98 ? 11.143 -14.270 -9.655 1.00 85.75 98 GLU A C 1
ATOM 732 O O . GLU A 1 98 ? 11.481 -14.203 -8.475 1.00 85.75 98 GLU A O 1
ATOM 737 N N . GLY A 1 99 ? 10.246 -15.155 -10.081 1.00 81.94 99 GLY A N 1
ATOM 738 C CA . GLY A 1 99 ? 9.619 -16.140 -9.204 1.00 81.94 99 GLY A CA 1
ATOM 739 C C . GLY A 1 99 ? 8.123 -16.282 -9.443 1.00 81.94 99 GLY A C 1
ATOM 740 O O . GLY A 1 99 ? 7.477 -15.420 -10.060 1.00 81.94 99 GLY A O 1
ATOM 741 N N . GLU A 1 100 ? 7.581 -17.389 -8.947 1.00 79.50 100 GLU A N 1
ATOM 742 C CA . GLU A 1 100 ? 6.184 -17.757 -9.142 1.00 79.50 100 GLU A CA 1
ATOM 743 C C . GLU A 1 100 ? 5.219 -16.743 -8.525 1.00 79.50 100 GLU A C 1
ATOM 745 O O . GLU A 1 100 ? 5.480 -16.106 -7.503 1.00 79.50 100 GLU A O 1
ATOM 750 N N . ILE A 1 101 ? 4.077 -16.581 -9.191 1.00 77.31 101 ILE A N 1
ATOM 751 C CA . ILE A 1 101 ? 2.970 -15.791 -8.670 1.00 77.31 101 ILE A CA 1
ATOM 752 C C . ILE A 1 101 ? 2.248 -16.658 -7.648 1.00 77.31 101 ILE A C 1
ATOM 754 O O . ILE A 1 101 ? 1.623 -17.655 -8.005 1.00 77.31 101 ILE A O 1
ATOM 758 N N . VAL A 1 102 ? 2.314 -16.259 -6.382 1.00 78.62 102 VAL A N 1
ATOM 759 C CA . VAL A 1 102 ? 1.530 -16.904 -5.332 1.00 78.62 102 VAL A CA 1
ATOM 760 C C . VAL A 1 102 ? 0.064 -16.509 -5.496 1.00 78.62 102 VAL A C 1
ATOM 762 O O . VAL A 1 102 ? -0.256 -15.338 -5.725 1.00 78.62 102 VAL A O 1
ATOM 765 N N . GLY A 1 103 ? -0.826 -17.496 -5.389 1.00 86.25 103 GLY A N 1
ATOM 766 C CA . GLY A 1 103 ? -2.266 -17.268 -5.393 1.00 86.25 103 GLY A CA 1
ATOM 767 C C . GLY A 1 103 ? -2.686 -16.345 -4.250 1.00 86.25 103 GLY A C 1
ATOM 768 O O . GLY A 1 103 ? -2.170 -16.432 -3.135 1.00 86.25 103 GLY A O 1
ATOM 769 N N . VAL A 1 104 ? -3.630 -15.454 -4.532 1.00 92.00 104 VAL A N 1
ATOM 770 C CA . VAL A 1 104 ? -4.199 -14.553 -3.528 1.00 92.00 104 VAL A CA 1
ATOM 771 C C . VAL A 1 104 ? -5.499 -15.170 -3.008 1.00 92.00 104 VAL A C 1
ATOM 773 O O . VAL A 1 104 ? -6.290 -15.624 -3.832 1.00 92.00 104 VAL A O 1
ATOM 776 N N . PRO A 1 105 ? -5.742 -15.200 -1.682 1.00 92.62 105 PRO A N 1
ATOM 777 C CA . PRO A 1 105 ? -7.015 -15.652 -1.130 1.00 92.62 105 PRO A CA 1
ATOM 778 C C . PRO A 1 105 ? -8.209 -14.932 -1.765 1.00 92.62 105 PRO A C 1
ATOM 780 O O . PRO A 1 105 ? -8.174 -13.711 -1.902 1.00 92.62 105 PRO A O 1
ATOM 783 N N . ASP A 1 106 ? -9.286 -15.665 -2.057 1.00 93.19 106 ASP A N 1
ATOM 784 C CA . ASP A 1 106 ? -10.481 -15.147 -2.755 1.00 93.19 106 ASP A CA 1
ATOM 785 C C . ASP A 1 106 ? -11.168 -13.971 -2.041 1.00 93.19 106 ASP A C 1
ATOM 787 O O . ASP A 1 106 ? -11.883 -13.175 -2.647 1.00 93.19 106 ASP A O 1
ATOM 791 N N . VAL A 1 107 ? -10.938 -13.848 -0.734 1.00 93.44 107 VAL A N 1
ATOM 792 C CA . VAL A 1 107 ? -11.388 -12.722 0.094 1.00 93.44 107 VAL A CA 1
ATOM 793 C C . VAL A 1 107 ? -10.754 -11.391 -0.339 1.00 93.44 107 VAL A C 1
ATOM 795 O O . VAL A 1 107 ? -11.347 -10.334 -0.118 1.00 93.44 107 VAL A O 1
ATOM 798 N N . TYR A 1 108 ? -9.578 -11.407 -0.968 1.00 94.81 108 TYR A N 1
ATOM 799 C CA . TYR A 1 108 ? -8.876 -10.207 -1.411 1.00 94.81 108 TYR A CA 1
ATOM 800 C C . TYR A 1 108 ? -8.964 -10.010 -2.922 1.00 94.81 108 TYR A C 1
ATOM 802 O O . TYR A 1 108 ? -8.908 -10.946 -3.714 1.00 94.81 108 TYR A O 1
ATOM 810 N N . GLN A 1 109 ? -8.970 -8.746 -3.343 1.00 95.31 109 GLN A N 1
ATOM 811 C CA . GLN A 1 109 ? -8.599 -8.402 -4.712 1.00 95.31 109 GLN A CA 1
ATOM 812 C C . GLN A 1 109 ? -7.079 -8.272 -4.769 1.00 95.31 109 GLN A C 1
ATOM 814 O O . GLN A 1 109 ? -6.525 -7.372 -4.138 1.00 95.31 109 GLN A O 1
ATOM 819 N N . GLY A 1 110 ? -6.406 -9.155 -5.505 1.00 94.50 110 GLY A N 1
ATOM 820 C CA . GLY A 1 110 ? -4.947 -9.188 -5.574 1.00 94.50 110 GLY A CA 1
ATOM 821 C C . GLY A 1 110 ? -4.395 -9.136 -6.989 1.00 94.50 110 GLY A C 1
ATOM 822 O O . GLY A 1 110 ? -4.961 -9.734 -7.903 1.00 94.50 110 GLY A O 1
ATOM 823 N N . LYS A 1 111 ? -3.283 -8.421 -7.173 1.00 94.56 111 LYS A N 1
ATOM 824 C CA . LYS A 1 111 ? -2.527 -8.378 -8.430 1.00 94.56 111 LYS A CA 1
ATOM 825 C C . LYS A 1 111 ? -1.032 -8.295 -8.168 1.00 94.56 111 LYS A C 1
ATOM 827 O O . LYS A 1 111 ? -0.592 -7.628 -7.235 1.00 94.56 111 LYS A O 1
ATOM 832 N N . VAL A 1 112 ? -0.260 -8.910 -9.059 1.00 94.94 112 VAL A N 1
ATOM 833 C CA . VAL A 1 112 ? 1.174 -8.649 -9.169 1.00 94.94 112 VAL A CA 1
ATOM 834 C C . VAL A 1 112 ? 1.390 -7.515 -10.165 1.00 94.94 112 VAL A C 1
ATOM 836 O O . VAL A 1 112 ? 0.883 -7.565 -11.286 1.00 94.94 112 VAL A O 1
ATOM 839 N N . CYS A 1 113 ? 2.132 -6.494 -9.749 1.00 93.44 113 CYS A N 1
ATOM 840 C CA . CYS A 1 113 ? 2.361 -5.269 -10.506 1.00 93.44 113 CYS A CA 1
ATOM 841 C C . CYS A 1 113 ? 3.860 -4.983 -10.620 1.00 93.44 113 CYS A C 1
ATOM 843 O O . CYS A 1 113 ? 4.600 -5.185 -9.661 1.00 93.44 113 CYS A O 1
ATOM 845 N N . ASN A 1 114 ? 4.295 -4.450 -11.760 1.00 93.62 114 ASN A N 1
ATOM 846 C CA . ASN A 1 114 ? 5.660 -3.956 -11.936 1.00 93.62 114 ASN A CA 1
ATOM 847 C C . ASN A 1 114 ? 5.691 -2.437 -11.734 1.00 93.62 114 ASN A C 1
ATOM 849 O O . ASN A 1 114 ? 4.805 -1.727 -12.213 1.00 93.62 114 ASN A O 1
ATOM 853 N N . GLY A 1 115 ? 6.718 -1.943 -11.046 1.00 91.56 115 GLY A N 1
ATOM 854 C CA . GLY A 1 115 ? 7.049 -0.524 -11.017 1.00 91.56 115 GLY A CA 1
ATOM 855 C C . GLY A 1 115 ? 7.472 -0.055 -12.409 1.00 91.56 115 GLY A C 1
ATOM 856 O O . GLY A 1 115 ? 8.202 -0.754 -13.112 1.00 91.56 115 GLY A O 1
ATOM 857 N N . LEU A 1 116 ? 6.997 1.119 -12.818 1.00 92.12 116 LEU A N 1
ATOM 858 C CA . LEU A 1 116 ? 7.296 1.695 -14.126 1.00 92.12 116 LEU A CA 1
ATOM 859 C C . LEU A 1 116 ? 8.208 2.909 -13.966 1.00 92.12 116 LEU A C 1
ATOM 861 O O . LEU A 1 116 ? 7.951 3.771 -13.130 1.00 92.12 116 LEU A O 1
ATOM 865 N N . ALA A 1 117 ? 9.238 3.002 -14.811 1.00 90.50 117 ALA A N 1
ATOM 866 C CA . ALA A 1 117 ? 10.145 4.153 -14.842 1.00 90.50 117 ALA A CA 1
ATOM 867 C C . ALA A 1 117 ? 9.459 5.445 -15.329 1.00 90.50 117 ALA A C 1
ATOM 869 O O . ALA A 1 117 ? 9.938 6.546 -15.073 1.00 90.50 117 ALA A O 1
ATOM 870 N N . ALA A 1 118 ? 8.335 5.308 -16.032 1.00 90.56 118 ALA A N 1
ATOM 871 C CA . ALA A 1 118 ? 7.521 6.404 -16.523 1.00 90.56 118 ALA A CA 1
ATOM 872 C C . ALA A 1 118 ? 6.037 6.063 -16.373 1.00 90.56 118 ALA A C 1
ATOM 874 O O . ALA A 1 118 ? 5.638 4.898 -16.430 1.00 90.56 118 ALA A O 1
ATOM 875 N N . HIS A 1 119 ? 5.207 7.092 -16.210 1.00 91.06 119 HIS A N 1
ATOM 876 C CA . HIS A 1 119 ? 3.760 6.920 -16.186 1.00 91.06 119 HIS A CA 1
ATOM 877 C C . HIS A 1 119 ? 3.270 6.336 -17.532 1.00 91.06 119 HIS A C 1
ATOM 879 O O . HIS A 1 119 ? 3.711 6.824 -18.572 1.00 91.06 119 HIS A O 1
ATOM 885 N N . PRO A 1 120 ? 2.330 5.367 -17.562 1.00 91.38 120 PRO A N 1
ATOM 886 C CA . PRO A 1 120 ? 1.821 4.777 -18.811 1.00 91.38 120 PRO A CA 1
ATOM 887 C C . PRO A 1 120 ? 1.234 5.781 -19.812 1.00 91.38 120 PRO A C 1
ATOM 889 O O . PRO A 1 120 ? 1.173 5.504 -21.002 1.00 91.38 120 PRO A O 1
ATOM 892 N N . LEU A 1 121 ? 0.781 6.937 -19.318 1.00 93.12 121 LEU A N 1
ATOM 893 C CA . LEU A 1 121 ? 0.239 8.035 -20.130 1.00 93.12 121 LEU A CA 1
ATOM 894 C C . LEU A 1 121 ? 1.280 9.113 -20.477 1.00 93.12 121 LEU A C 1
ATOM 896 O O . LEU A 1 121 ? 0.908 10.190 -20.942 1.00 93.12 121 LEU A O 1
ATOM 900 N N . LEU A 1 122 ? 2.570 8.883 -20.213 1.00 90.31 122 LEU A N 1
ATOM 901 C CA . LEU A 1 122 ? 3.613 9.827 -20.609 1.00 90.31 122 LEU A CA 1
ATOM 902 C C . LEU A 1 122 ? 3.593 9.989 -22.138 1.00 90.31 122 LEU A C 1
ATOM 904 O O . LEU A 1 122 ? 3.706 9.010 -22.867 1.00 90.31 122 LEU A O 1
ATOM 908 N N . GLY A 1 123 ? 3.431 11.227 -22.610 1.00 88.62 123 GLY A N 1
ATOM 909 C CA . GLY A 1 123 ? 3.318 11.540 -24.039 1.00 88.62 123 GLY A CA 1
ATOM 910 C C . GLY A 1 123 ? 1.922 11.342 -24.645 1.00 88.62 123 GLY A C 1
ATOM 911 O O . GLY A 1 123 ? 1.777 11.472 -25.853 1.00 88.62 123 GLY A O 1
ATOM 912 N N . TRP A 1 124 ? 0.890 11.048 -23.843 1.00 87.88 124 TRP A N 1
ATOM 913 C CA . TRP A 1 124 ? -0.463 10.785 -24.359 1.00 87.88 124 TRP A CA 1
ATOM 914 C C . TRP A 1 124 ? -1.183 12.028 -24.912 1.00 87.88 124 TRP A C 1
ATOM 916 O O . TRP A 1 124 ? -1.976 11.908 -25.840 1.00 87.88 124 TRP A O 1
ATOM 926 N N . ALA A 1 125 ? -0.902 13.211 -24.365 1.00 69.75 125 ALA A N 1
ATOM 927 C CA . ALA A 1 125 ? -1.479 14.486 -24.803 1.00 69.75 125 ALA A CA 1
ATOM 928 C C . ALA A 1 125 ? -0.408 15.427 -25.390 1.00 69.75 125 ALA A C 1
ATOM 930 O O . ALA A 1 125 ? -0.380 16.610 -25.052 1.00 69.75 125 ALA A O 1
ATOM 931 N N . ALA A 1 126 ? 0.514 14.868 -26.182 1.00 59.56 126 ALA A N 1
ATOM 932 C CA . ALA A 1 126 ? 1.536 15.629 -26.903 1.00 59.56 126 ALA A CA 1
ATOM 933 C C . ALA A 1 126 ? 0.980 16.261 -28.188 1.00 59.56 126 ALA A C 1
ATOM 935 O O . ALA A 1 126 ? 0.148 15.603 -28.855 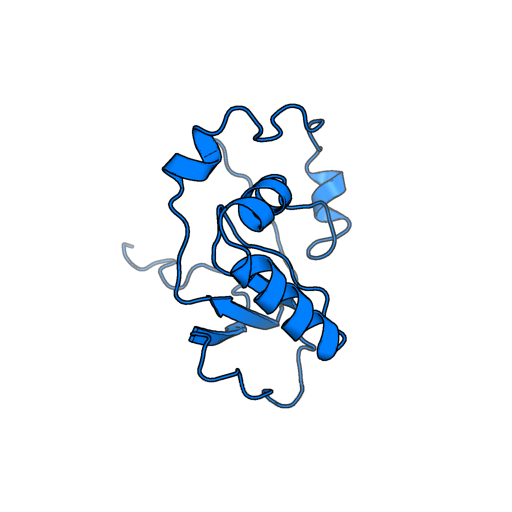1.00 59.56 126 ALA A O 1
#

Radius of gyration: 16.04 Å; chains: 1; bounding box: 34×40×44 Å

Foldseek 3Di:
DDDDDDFDDKFKKKKKAAPVKDDPCCLVVDPPQDDPDDDDDPVQCNVDVQPDDADSLQVVCCVVPVVLVVVQVVCVVVVWRKHADDNDDMIMTIDPPDDDDDDDPPSIDIDMDIDDRDDPCVVVPD

Secondary structure (DSSP, 8-state):
--PPP------EEEEEE-TT---HHHHHT-TTS---PPP--HHHHHTSTTTS---TTHHHHHHH-HHHHHHHHHHHHTT---EE-TTSS-EEEEE-SSS--PPPPTTSEEEEEE--SS-TTTTTT-